Protein AF-A0A8J7KQB2-F1 (afdb_monomer_lite)

pLDDT: mean 85.2, std 13.25, range [31.05, 97.31]

Radius of gyration: 18.21 Å; chains: 1; bounding box: 37×33×52 Å

Secondary structure (DSSP, 8-state):
-----SSSHHHHHHHHHHHHHHHHHHHHHHHS-HHHHHHHHHHHHHHHHHHHHHHHHHHHHHHHHHHHHHHHHT-HHHHHHHHHHHHHHHTT--HHHHHHHHHHHHHHT-S-HHHHHHHHHHHHHT-S---HHHHHHHHHHHHHHHHHHHHH--

Structure (mmCIF, N/CA/C/O backbone):
data_AF-A0A8J7KQB2-F1
#
_entry.id   AF-A0A8J7KQB2-F1
#
loop_
_atom_sit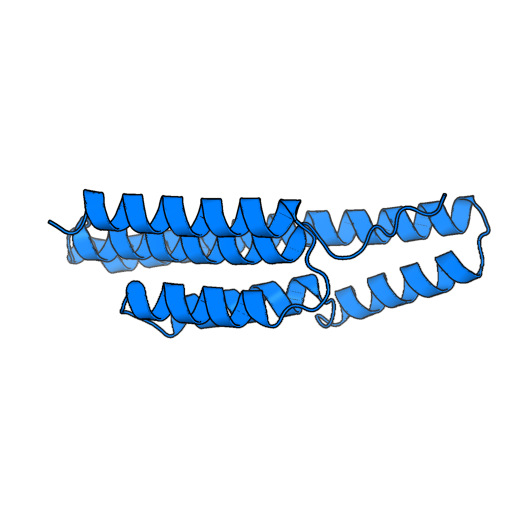e.group_PDB
_atom_site.id
_atom_site.type_symbol
_atom_site.label_atom_id
_atom_site.label_alt_id
_atom_site.label_comp_id
_atom_site.label_asym_id
_atom_site.label_entity_id
_atom_site.label_seq_id
_atom_site.pdbx_PDB_ins_code
_atom_site.Cartn_x
_atom_site.Cartn_y
_atom_site.Cartn_z
_atom_site.occupancy
_atom_site.B_iso_or_equiv
_atom_site.auth_seq_id
_atom_site.auth_comp_id
_atom_site.auth_asym_id
_atom_site.auth_atom_id
_atom_site.pdbx_PDB_model_num
ATOM 1 N N . MET A 1 1 ? 10.695 14.261 -24.646 1.00 31.06 1 MET A N 1
ATOM 2 C CA . MET A 1 1 ? 10.177 14.499 -23.286 1.00 31.06 1 MET A CA 1
ATOM 3 C C . MET A 1 1 ? 9.955 13.127 -22.673 1.00 31.06 1 MET A C 1
ATOM 5 O O . MET A 1 1 ? 8.986 12.459 -22.998 1.00 31.06 1 MET A O 1
ATOM 9 N N . THR A 1 2 ? 10.959 12.632 -21.959 1.00 31.78 2 THR A N 1
ATOM 10 C CA . THR A 1 2 ? 10.915 11.389 -21.185 1.00 31.78 2 THR A CA 1
ATOM 11 C C . THR A 1 2 ? 10.136 11.704 -19.917 1.00 31.78 2 THR A C 1
ATOM 13 O O . THR A 1 2 ? 10.606 12.486 -19.101 1.00 31.78 2 THR A O 1
ATOM 16 N N . ILE A 1 3 ? 8.916 11.183 -19.793 1.00 31.05 3 ILE A N 1
ATOM 17 C CA . ILE A 1 3 ? 8.230 11.143 -18.501 1.00 31.05 3 ILE A CA 1
ATOM 18 C C . ILE A 1 3 ? 8.980 10.069 -17.706 1.00 31.05 3 ILE A C 1
ATOM 20 O O . ILE A 1 3 ? 8.992 8.926 -18.170 1.00 31.05 3 ILE A O 1
ATOM 24 N N . PRO A 1 4 ? 9.668 10.399 -16.602 1.00 33.56 4 PRO A N 1
ATOM 25 C CA . PRO A 1 4 ? 10.133 9.379 -15.679 1.00 33.56 4 PRO A CA 1
ATOM 26 C C . PRO A 1 4 ? 8.869 8.765 -15.080 1.00 33.56 4 PRO A C 1
ATOM 28 O O . PRO A 1 4 ? 8.092 9.463 -14.434 1.00 33.56 4 PRO A O 1
ATOM 31 N N . LEU A 1 5 ? 8.611 7.495 -15.381 1.00 41.34 5 LEU A N 1
ATOM 32 C CA . LEU A 1 5 ? 7.438 6.767 -14.888 1.00 41.34 5 LEU A CA 1
ATOM 33 C C . LEU A 1 5 ? 7.658 6.195 -13.485 1.00 41.34 5 LEU A C 1
ATOM 35 O O . LEU A 1 5 ? 6.781 5.533 -12.939 1.00 41.34 5 LEU A O 1
ATOM 39 N N . GLU A 1 6 ? 8.803 6.489 -12.877 1.00 51.97 6 GLU A N 1
ATOM 40 C CA . GLU A 1 6 ? 9.141 5.984 -11.564 1.00 51.97 6 GLU A CA 1
ATOM 41 C C . GLU A 1 6 ? 8.840 7.004 -10.463 1.00 51.97 6 GLU A C 1
ATOM 43 O O . GLU A 1 6 ? 9.475 8.054 -10.340 1.00 51.97 6 GLU A O 1
ATOM 48 N N . SER A 1 7 ? 7.933 6.584 -9.579 1.00 45.84 7 SER A N 1
ATOM 49 C CA . SER A 1 7 ? 8.113 6.654 -8.122 1.00 45.84 7 SER A CA 1
ATOM 50 C C . SER A 1 7 ? 7.239 7.581 -7.288 1.00 45.84 7 SER A C 1
ATOM 52 O O . SER A 1 7 ? 7.477 7.710 -6.088 1.00 45.84 7 SER A O 1
ATOM 54 N N . SER A 1 8 ? 6.214 8.173 -7.890 1.00 46.50 8 SER A N 1
ATOM 55 C CA . SER A 1 8 ? 5.398 9.189 -7.229 1.00 46.50 8 SER A CA 1
ATOM 56 C C . SER A 1 8 ? 4.107 8.629 -6.590 1.00 46.50 8 SER A C 1
ATOM 58 O O . SER A 1 8 ? 3.825 8.857 -5.419 1.00 46.50 8 SER A O 1
ATOM 60 N N . ALA A 1 9 ? 3.362 7.764 -7.281 1.00 54.81 9 ALA A N 1
ATOM 61 C CA . ALA A 1 9 ? 2.083 7.247 -6.770 1.00 54.81 9 ALA A CA 1
ATOM 62 C C . ALA A 1 9 ? 2.201 6.094 -5.743 1.00 54.81 9 ALA A C 1
ATOM 64 O O . ALA A 1 9 ? 1.251 5.814 -5.006 1.00 54.81 9 ALA A O 1
ATOM 65 N N . ASP A 1 10 ? 3.349 5.415 -5.684 1.00 69.75 10 ASP A N 1
ATOM 66 C CA . ASP A 1 10 ? 3.482 4.139 -4.966 1.00 69.75 10 ASP A CA 1
ATOM 67 C C . ASP A 1 10 ? 3.529 4.307 -3.442 1.00 69.75 10 ASP A C 1
ATOM 69 O O . ASP A 1 10 ? 2.932 3.513 -2.707 1.00 69.75 10 ASP A O 1
ATOM 73 N N . SER A 1 11 ? 4.178 5.367 -2.955 1.00 75.38 11 SER A N 1
ATOM 74 C CA . SER A 1 11 ? 4.347 5.611 -1.520 1.00 75.38 11 SER A CA 1
ATOM 75 C C . SER A 1 11 ? 3.032 6.017 -0.849 1.00 75.38 11 SER A C 1
ATOM 77 O O . SER A 1 11 ? 2.675 5.503 0.213 1.00 75.38 11 SER A O 1
ATOM 79 N N . THR A 1 12 ? 2.258 6.884 -1.503 1.00 80.69 12 THR A N 1
ATOM 80 C CA . THR A 1 12 ? 0.913 7.275 -1.061 1.00 80.69 12 THR A CA 1
ATOM 81 C C . THR A 1 12 ? -0.045 6.085 -1.096 1.00 80.69 12 THR A C 1
ATOM 83 O O . THR A 1 12 ? -0.824 5.885 -0.161 1.00 80.69 12 THR A O 1
ATOM 86 N N . GLN A 1 13 ? 0.043 5.234 -2.126 1.00 82.94 13 GLN A N 1
ATOM 87 C CA . GLN A 1 13 ? -0.731 3.994 -2.180 1.00 82.94 13 GLN A CA 1
ATOM 88 C C . GLN A 1 13 ? -0.362 3.048 -1.028 1.00 82.94 13 GLN A C 1
ATOM 90 O O . GLN A 1 13 ? -1.257 2.466 -0.411 1.00 82.94 13 GLN A O 1
ATOM 95 N N . ALA A 1 14 ? 0.928 2.911 -0.709 1.00 84.31 14 ALA A N 1
ATOM 96 C CA . ALA A 1 14 ? 1.380 2.093 0.409 1.00 84.31 14 ALA A CA 1
ATOM 97 C C . ALA A 1 14 ? 0.823 2.598 1.746 1.00 84.31 14 ALA A C 1
ATOM 99 O O . ALA A 1 14 ? 0.212 1.819 2.482 1.00 84.31 14 ALA A O 1
ATOM 100 N N . ALA A 1 15 ? 0.937 3.903 2.012 1.00 86.19 15 ALA A N 1
ATOM 101 C CA . ALA A 1 15 ? 0.345 4.537 3.189 1.00 86.19 15 ALA A CA 1
ATOM 102 C C . ALA A 1 15 ? -1.173 4.307 3.270 1.00 86.19 15 ALA A C 1
ATOM 104 O O . ALA A 1 15 ? -1.689 3.924 4.320 1.00 86.19 15 ALA A O 1
ATOM 105 N N . GLY A 1 16 ? -1.887 4.463 2.151 1.00 88.50 16 GLY A N 1
ATOM 106 C CA . GLY A 1 16 ? -3.329 4.227 2.077 1.00 88.50 16 GLY A CA 1
ATOM 107 C C . GLY A 1 16 ? -3.733 2.789 2.424 1.00 88.50 16 GLY A C 1
ATOM 108 O O . GLY A 1 16 ? -4.735 2.587 3.109 1.00 88.50 16 GLY A O 1
ATOM 109 N N . ILE A 1 17 ? -2.951 1.788 2.005 1.00 88.06 17 ILE A N 1
ATOM 110 C CA . ILE A 1 17 ? -3.199 0.374 2.335 1.00 88.06 17 ILE A CA 1
ATOM 111 C C . ILE A 1 17 ? -3.018 0.124 3.840 1.00 88.06 17 ILE A C 1
ATOM 113 O O . ILE A 1 17 ? -3.873 -0.518 4.450 1.00 88.06 17 ILE A O 1
ATOM 117 N N . ALA A 1 18 ? -1.968 0.661 4.467 1.00 88.06 18 ALA A N 1
ATOM 118 C CA . ALA A 1 18 ? -1.775 0.489 5.909 1.00 88.06 18 ALA A CA 1
ATOM 119 C C . ALA A 1 18 ? -2.843 1.208 6.740 1.00 88.06 18 ALA A C 1
ATOM 121 O O . ALA A 1 18 ? -3.372 0.628 7.685 1.00 88.06 18 ALA A O 1
ATOM 122 N N . LEU A 1 19 ? -3.224 2.431 6.358 1.00 89.69 19 LEU A N 1
ATOM 123 C CA . LEU A 1 19 ? -4.327 3.151 7.004 1.00 89.69 19 LEU A CA 1
ATOM 124 C C . LEU A 1 19 ? -5.662 2.415 6.837 1.00 89.69 19 LEU A C 1
ATOM 126 O O . LEU A 1 19 ? -6.500 2.426 7.736 1.00 89.69 19 LEU A O 1
ATOM 130 N N . MET A 1 20 ? -5.872 1.749 5.698 1.00 90.88 20 MET A N 1
ATOM 131 C CA . MET A 1 20 ? -7.050 0.910 5.493 1.00 90.88 20 MET A CA 1
ATOM 132 C C . MET A 1 20 ? -7.062 -0.284 6.446 1.00 90.88 20 MET A C 1
ATOM 134 O O . MET A 1 20 ? -8.111 -0.566 7.024 1.00 90.88 20 MET A O 1
ATOM 138 N N . ARG A 1 21 ? -5.921 -0.956 6.638 1.00 90.56 21 ARG A N 1
ATOM 139 C CA . ARG A 1 21 ? -5.814 -2.046 7.610 1.00 90.56 21 ARG A CA 1
ATOM 140 C C . ARG A 1 21 ? -6.089 -1.559 9.029 1.00 90.56 21 ARG A C 1
ATOM 142 O O . ARG A 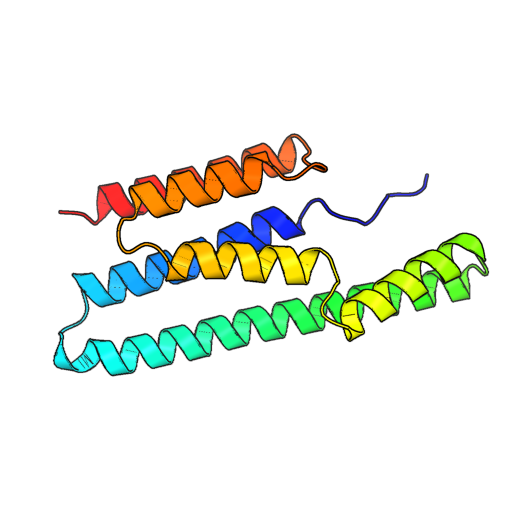1 21 ? -6.977 -2.099 9.677 1.00 90.56 21 ARG A O 1
ATOM 149 N N . GLU A 1 22 ? -5.416 -0.494 9.450 1.00 89.00 22 GLU A N 1
ATOM 150 C CA . GLU A 1 22 ? -5.593 0.109 10.775 1.00 89.00 22 GLU A CA 1
ATOM 151 C C . GLU A 1 22 ? -7.055 0.483 11.037 1.00 89.00 22 GLU A C 1
ATOM 153 O O . GLU A 1 22 ? -7.621 0.175 12.082 1.00 89.00 22 GLU A O 1
ATOM 158 N N . LYS A 1 23 ? -7.727 1.080 10.049 1.00 90.62 23 LYS A N 1
ATOM 159 C CA . LYS A 1 23 ? -9.150 1.406 10.154 1.00 90.62 23 LYS A CA 1
ATOM 160 C C . LYS A 1 23 ? -10.022 0.170 10.373 1.00 90.62 23 LYS A C 1
ATOM 162 O O . LYS A 1 23 ? -10.981 0.230 11.143 1.00 90.62 23 LYS A O 1
ATOM 167 N N . LEU A 1 24 ? -9.734 -0.929 9.681 1.00 92.38 24 LEU A N 1
ATOM 168 C CA . LEU A 1 24 ? -10.468 -2.183 9.846 1.00 92.38 24 LEU A CA 1
ATOM 169 C C . LEU A 1 24 ? -10.185 -2.820 11.211 1.00 92.38 24 LEU A C 1
ATOM 171 O O . LEU A 1 24 ? -11.123 -3.269 11.868 1.00 92.38 24 LEU A O 1
ATOM 175 N N . ASP A 1 25 ? -8.933 -2.794 11.667 1.00 90.56 25 ASP A N 1
ATOM 176 C CA . ASP A 1 25 ? -8.532 -3.301 12.981 1.00 90.56 25 ASP A CA 1
ATOM 177 C C . ASP A 1 25 ? -9.135 -2.462 14.123 1.00 90.56 25 ASP A C 1
ATOM 179 O O . ASP A 1 25 ? -9.623 -3.02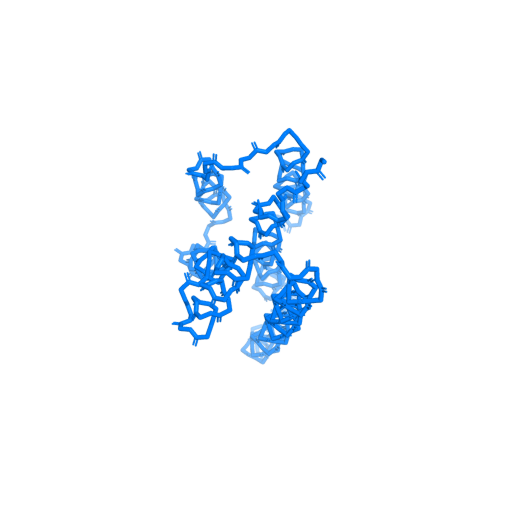1 15.111 1.00 90.56 25 ASP A O 1
ATOM 183 N N . PHE A 1 26 ? -9.234 -1.140 13.954 1.00 89.75 26 PHE A N 1
ATOM 184 C CA . PHE A 1 26 ? -9.949 -0.246 14.866 1.00 89.75 26 PHE A CA 1
ATOM 185 C C . PHE A 1 26 ? -11.436 -0.606 14.956 1.00 89.75 26 PHE A C 1
ATOM 187 O O . PHE A 1 26 ? -11.985 -0.701 16.056 1.00 89.75 26 PHE A O 1
ATOM 194 N N . ILE A 1 27 ? -12.096 -0.837 13.814 1.00 91.75 27 ILE A N 1
ATOM 195 C CA . ILE A 1 27 ? -13.505 -1.258 13.787 1.00 91.75 27 ILE A CA 1
ATOM 196 C C . ILE A 1 27 ? -13.666 -2.609 14.488 1.00 91.75 27 ILE A C 1
ATOM 198 O O . ILE A 1 27 ? -14.562 -2.759 15.318 1.00 91.75 27 ILE A O 1
ATOM 202 N N . ASN A 1 28 ? -12.788 -3.570 14.193 1.00 93.69 28 ASN A N 1
ATOM 203 C CA . ASN A 1 28 ? -12.819 -4.893 14.804 1.00 93.69 28 ASN A CA 1
ATOM 204 C C . ASN A 1 28 ? -12.694 -4.811 16.333 1.00 93.69 28 ASN A C 1
ATOM 206 O O . ASN A 1 28 ? -13.495 -5.386 17.060 1.00 93.69 28 ASN A O 1
ATOM 210 N N . SER A 1 29 ? -11.739 -4.024 16.821 1.00 91.06 29 SER A N 1
ATOM 211 C CA . SER A 1 29 ? -11.423 -3.953 18.250 1.00 91.06 29 SER A CA 1
ATOM 212 C C . SER A 1 29 ? -12.468 -3.183 19.064 1.00 91.06 29 SER A C 1
ATOM 214 O O . SER A 1 29 ? -12.701 -3.517 20.221 1.00 91.06 29 SER A O 1
ATOM 216 N N . ASN A 1 30 ? -13.112 -2.166 18.476 1.00 91.12 30 ASN A N 1
ATOM 217 C CA . ASN A 1 30 ? -14.018 -1.270 19.207 1.00 91.12 30 ASN A CA 1
ATOM 218 C C . ASN A 1 30 ? -15.512 -1.559 18.986 1.00 91.12 30 ASN A C 1
ATOM 220 O O . ASN A 1 30 ? -16.334 -1.154 19.805 1.00 91.12 30 ASN A O 1
ATOM 224 N N . TYR A 1 31 ? -15.886 -2.222 17.885 1.00 93.62 31 TYR A N 1
ATOM 225 C CA . TYR A 1 31 ? -17.293 -2.337 17.471 1.00 93.62 31 TYR A CA 1
ATOM 226 C C . TYR A 1 31 ? -17.767 -3.767 17.208 1.00 93.62 31 TYR A C 1
ATOM 228 O O . TYR A 1 31 ? -18.974 -3.984 17.082 1.00 93.62 31 TYR A O 1
ATOM 236 N N . ILE A 1 32 ? -16.859 -4.741 17.116 1.00 94.56 32 ILE A N 1
ATOM 237 C CA . ILE A 1 32 ? -17.214 -6.147 16.906 1.00 94.56 32 ILE A CA 1
ATOM 238 C C . ILE A 1 32 ? -17.195 -6.886 18.254 1.00 94.56 32 ILE A C 1
ATOM 240 O O . ILE A 1 32 ? -16.218 -6.750 18.996 1.00 94.56 32 ILE A O 1
ATOM 244 N N . PRO A 1 33 ? -18.240 -7.676 18.580 1.00 96.88 33 PRO A N 1
ATOM 245 C CA . PRO A 1 33 ? -18.251 -8.522 19.774 1.00 96.88 33 PRO A CA 1
ATOM 246 C C . PRO A 1 33 ? -17.039 -9.457 19.826 1.00 96.88 33 PRO A C 1
ATOM 248 O O . PRO A 1 33 ? -16.644 -10.009 18.796 1.00 96.88 33 PRO A O 1
ATOM 251 N N . GLU A 1 34 ? -16.462 -9.644 21.014 1.00 96.00 34 GLU A N 1
ATOM 252 C CA . GLU A 1 34 ? -15.207 -10.383 21.230 1.00 96.00 34 GLU A CA 1
ATOM 253 C C . GLU A 1 34 ? -15.243 -11.791 20.610 1.00 96.00 34 GLU A C 1
ATOM 255 O O . GLU A 1 34 ? -14.286 -12.218 19.963 1.00 96.00 34 GLU A O 1
ATOM 260 N N . GLU A 1 35 ? -16.389 -12.475 20.686 1.00 96.94 35 GLU A N 1
ATOM 261 C CA . GLU A 1 35 ? -16.610 -13.803 20.106 1.00 96.94 35 GLU A CA 1
ATOM 262 C C . GLU A 1 35 ? -16.481 -13.859 18.572 1.00 96.94 35 GLU A C 1
ATOM 264 O O . GLU A 1 35 ? -16.326 -14.938 17.996 1.00 96.94 35 GLU A O 1
ATOM 269 N N . HIS A 1 36 ? -16.539 -12.710 17.896 1.00 97.31 36 HIS A N 1
ATOM 270 C CA . HIS A 1 36 ? -16.423 -12.583 16.445 1.00 97.31 36 HIS A CA 1
ATOM 271 C C . HIS A 1 36 ? -15.102 -11.946 15.999 1.00 97.31 36 HIS A C 1
ATOM 273 O O . HIS A 1 36 ? -14.750 -12.055 14.822 1.00 97.31 36 HIS A O 1
ATOM 279 N N . GLN A 1 37 ? -14.337 -11.333 16.909 1.00 95.44 37 GLN A N 1
ATOM 280 C CA . GLN A 1 37 ? -13.148 -10.553 16.551 1.00 95.44 37 GLN A CA 1
ATOM 281 C C . GLN A 1 37 ? -12.063 -11.377 15.854 1.00 95.44 37 GLN A C 1
ATOM 283 O O . GLN A 1 37 ? -11.414 -10.886 14.928 1.00 95.44 37 GLN A O 1
ATOM 288 N N . ALA A 1 38 ? -11.877 -12.638 16.257 1.00 96.25 38 ALA A N 1
ATOM 289 C CA . ALA A 1 38 ? -10.905 -13.533 15.627 1.00 96.25 38 ALA A CA 1
ATOM 290 C C . ALA A 1 38 ? -11.281 -13.865 14.173 1.00 96.25 38 ALA A C 1
ATOM 292 O O . ALA A 1 38 ? -10.421 -13.855 13.293 1.00 96.25 38 ALA A O 1
ATOM 293 N N . GLN A 1 39 ? -12.569 -14.111 13.907 1.00 96.88 39 GLN A N 1
ATOM 294 C CA . GLN A 1 39 ? -13.060 -14.372 12.553 1.00 96.88 39 GLN A CA 1
ATOM 295 C C . GLN A 1 39 ? -12.939 -13.121 11.680 1.00 96.88 39 GLN A C 1
ATOM 297 O O . GLN A 1 39 ? -12.428 -13.196 10.566 1.00 96.88 39 GLN A O 1
ATOM 302 N N . VAL A 1 40 ? -13.346 -11.962 12.202 1.00 96.38 40 VAL A N 1
ATOM 303 C CA . VAL A 1 40 ? -13.233 -10.695 11.471 1.00 96.38 40 VAL A CA 1
ATOM 304 C C . VAL A 1 40 ? -11.770 -10.343 11.201 1.00 96.38 40 VAL A C 1
ATOM 306 O O . VAL A 1 40 ? -11.460 -9.890 10.105 1.00 96.38 40 VAL A O 1
ATOM 309 N N . ARG A 1 41 ? -10.846 -10.619 12.130 1.00 94.81 41 ARG A N 1
ATOM 310 C CA . ARG A 1 41 ? -9.405 -10.436 11.891 1.00 94.81 41 ARG A CA 1
ATOM 311 C C . ARG A 1 41 ? -8.909 -11.290 10.721 1.00 94.81 41 ARG A C 1
ATOM 313 O O . ARG A 1 41 ? -8.219 -10.768 9.853 1.00 94.81 41 ARG A O 1
ATOM 320 N N . ALA A 1 42 ? -9.329 -12.553 10.638 1.00 95.44 42 ALA A N 1
ATOM 321 C CA . ALA A 1 42 ? -9.002 -13.404 9.494 1.00 95.44 42 ALA A CA 1
ATOM 322 C C . ALA A 1 42 ? -9.600 -12.870 8.175 1.00 95.44 42 ALA A C 1
ATOM 324 O O . ALA A 1 42 ? -8.971 -12.956 7.120 1.00 95.44 42 ALA A O 1
ATOM 325 N N . ASP A 1 43 ? -10.800 -12.285 8.213 1.00 96.31 43 ASP A N 1
ATOM 326 C CA . ASP A 1 43 ? -11.414 -11.661 7.036 1.00 96.31 43 ASP A CA 1
ATOM 327 C C . ASP A 1 43 ? -10.673 -10.385 6.603 1.00 96.31 43 ASP A C 1
ATOM 329 O O . ASP A 1 43 ? -10.504 -10.155 5.402 1.00 96.31 43 ASP A O 1
ATOM 333 N N . ILE A 1 44 ? -10.175 -9.594 7.560 1.00 94.25 44 ILE A N 1
ATOM 334 C CA . ILE A 1 44 ? -9.296 -8.445 7.309 1.00 94.25 44 ILE A CA 1
ATOM 335 C C . ILE A 1 44 ? -8.001 -8.922 6.648 1.00 94.25 44 ILE A C 1
ATOM 337 O O . ILE A 1 44 ? -7.651 -8.406 5.590 1.00 94.25 44 ILE A O 1
ATOM 341 N N . ASP A 1 45 ? -7.337 -9.944 7.196 1.00 93.25 45 ASP A N 1
ATOM 342 C CA . ASP A 1 45 ? -6.114 -10.521 6.620 1.00 93.25 45 ASP A CA 1
ATOM 343 C C . ASP A 1 45 ? -6.319 -10.947 5.161 1.00 93.25 45 ASP A C 1
ATOM 345 O O . ASP A 1 45 ? -5.585 -10.515 4.268 1.00 93.25 45 ASP A O 1
ATOM 349 N N . ASN A 1 46 ? -7.384 -11.708 4.898 1.00 95.06 46 ASN A N 1
ATOM 350 C CA . ASN A 1 46 ? -7.746 -12.156 3.553 1.00 95.06 46 ASN A CA 1
ATOM 351 C C . ASN A 1 46 ? -8.044 -10.985 2.605 1.00 95.06 46 ASN A C 1
ATOM 353 O O . ASN A 1 46 ? -7.712 -11.028 1.416 1.00 95.06 46 ASN A O 1
ATOM 357 N N . TYR A 1 47 ? -8.719 -9.944 3.094 1.00 93.81 47 TYR A N 1
ATOM 358 C CA . TYR A 1 47 ? -9.001 -8.752 2.304 1.00 93.81 47 TYR A CA 1
ATOM 359 C C . TYR A 1 47 ? -7.709 -8.006 1.948 1.00 93.81 47 TYR A C 1
ATOM 361 O O . TYR A 1 47 ? -7.507 -7.670 0.778 1.00 93.81 47 TYR A O 1
ATOM 369 N N . MET A 1 48 ? -6.812 -7.810 2.917 1.00 91.31 48 MET A N 1
ATOM 370 C CA . MET A 1 48 ? -5.530 -7.139 2.703 1.00 91.31 48 MET A CA 1
ATOM 371 C C . MET A 1 48 ? -4.637 -7.920 1.734 1.00 91.31 48 MET A C 1
ATOM 373 O O . MET A 1 48 ? -4.089 -7.329 0.804 1.00 91.31 48 MET A O 1
ATOM 377 N N . GLU A 1 49 ? -4.565 -9.248 1.857 1.00 91.06 49 GLU A N 1
ATOM 378 C CA . GLU A 1 49 ? -3.822 -10.105 0.923 1.00 91.06 49 GLU A CA 1
ATOM 379 C C . GLU A 1 49 ? -4.335 -9.960 -0.521 1.00 91.06 49 GLU A C 1
ATOM 381 O O . GLU A 1 49 ? -3.551 -9.857 -1.472 1.00 91.06 49 GLU A O 1
ATOM 386 N N . ARG A 1 50 ? -5.660 -9.879 -0.710 1.00 91.44 50 ARG A N 1
ATOM 387 C CA . ARG A 1 50 ? -6.255 -9.644 -2.036 1.00 91.44 50 ARG A CA 1
ATOM 388 C C . ARG A 1 50 ? -5.884 -8.275 -2.596 1.00 91.44 50 ARG A C 1
ATOM 390 O O . ARG A 1 50 ? -5.563 -8.197 -3.782 1.00 91.44 50 ARG A O 1
ATOM 397 N N . GLN A 1 51 ? -5.914 -7.221 -1.778 1.00 87.81 51 GLN A N 1
ATOM 398 C CA . GLN A 1 51 ? -5.513 -5.875 -2.210 1.00 87.81 51 GLN A CA 1
ATOM 399 C C . GLN A 1 51 ? -4.050 -5.853 -2.664 1.00 87.81 51 GLN A C 1
ATOM 401 O O . GLN A 1 51 ? -3.747 -5.376 -3.760 1.00 87.81 51 GLN A O 1
ATOM 406 N N . LEU A 1 52 ? -3.159 -6.453 -1.871 1.00 87.19 52 LEU A N 1
ATOM 407 C CA . LEU A 1 52 ? -1.740 -6.575 -2.202 1.00 87.19 52 LEU A CA 1
ATOM 408 C C . LEU A 1 52 ? -1.530 -7.371 -3.495 1.00 87.19 52 LEU A C 1
ATOM 410 O O . LEU A 1 52 ? -0.826 -6.912 -4.391 1.00 87.19 52 LEU A O 1
ATOM 414 N N . THR A 1 53 ? -2.232 -8.495 -3.653 1.00 88.12 53 THR A N 1
ATOM 415 C CA . THR A 1 53 ? -2.164 -9.328 -4.863 1.00 88.12 53 THR A CA 1
ATOM 416 C C . THR A 1 53 ? -2.612 -8.576 -6.120 1.00 88.12 53 THR A C 1
ATOM 418 O O . THR A 1 53 ? -2.016 -8.734 -7.188 1.00 88.12 53 THR A O 1
ATOM 421 N N . VAL A 1 54 ? -3.686 -7.784 -6.039 1.00 87.25 54 VAL A N 1
ATOM 422 C CA . VAL A 1 54 ? -4.175 -6.988 -7.178 1.00 87.25 54 VAL A CA 1
ATOM 423 C C . VAL A 1 54 ? -3.165 -5.906 -7.548 1.00 87.25 54 VAL A C 1
ATOM 425 O O . VAL A 1 54 ? -2.847 -5.765 -8.732 1.00 87.25 54 VAL A O 1
ATOM 428 N N . ARG A 1 55 ? -2.619 -5.196 -6.552 1.00 86.12 55 ARG A N 1
ATOM 429 C CA . ARG A 1 55 ? -1.551 -4.206 -6.750 1.00 86.12 55 ARG A CA 1
ATOM 430 C C . ARG A 1 55 ? -0.343 -4.840 -7.438 1.00 86.12 55 ARG A C 1
ATOM 432 O O . ARG A 1 55 ? 0.076 -4.352 -8.482 1.00 86.12 55 ARG A O 1
ATOM 439 N N . ASP A 1 56 ? 0.159 -5.951 -6.908 1.00 86.06 56 ASP A N 1
ATOM 440 C CA . ASP A 1 56 ? 1.326 -6.660 -7.441 1.00 86.06 56 ASP A CA 1
ATOM 441 C C . ASP A 1 56 ? 1.102 -7.116 -8.891 1.00 86.06 56 ASP A C 1
ATOM 443 O O . ASP A 1 56 ? 1.942 -6.914 -9.767 1.00 86.06 56 ASP A O 1
ATOM 447 N N . LYS A 1 57 ? -0.079 -7.659 -9.210 1.00 87.25 57 LYS A N 1
ATOM 448 C CA . LYS A 1 57 ? -0.420 -8.017 -10.599 1.00 87.25 57 LYS A CA 1
ATOM 449 C C . LYS A 1 57 ? -0.427 -6.806 -11.532 1.00 87.25 57 LYS A C 1
ATOM 451 O O . LYS A 1 57 ? 0.012 -6.927 -12.676 1.00 87.25 57 LYS A O 1
ATOM 456 N N . SER A 1 58 ? -0.941 -5.669 -11.066 1.00 87.44 58 SER A N 1
ATOM 457 C CA . SER A 1 58 ? -0.954 -4.426 -11.840 1.00 87.44 58 SER A CA 1
ATOM 458 C C . SER A 1 58 ? 0.463 -3.903 -12.072 1.00 87.44 58 SER A C 1
ATOM 460 O O . SER A 1 58 ? 0.818 -3.606 -13.210 1.00 87.44 58 SER A O 1
ATOM 462 N N . MET A 1 59 ? 1.284 -3.872 -11.020 1.00 87.62 59 MET A N 1
ATOM 463 C CA . MET A 1 59 ? 2.679 -3.436 -11.075 1.00 87.62 59 MET A CA 1
ATOM 464 C C . MET A 1 59 ? 3.488 -4.308 -12.033 1.00 87.62 59 MET A C 1
ATOM 466 O O . MET A 1 59 ? 4.121 -3.802 -12.955 1.00 87.62 59 MET A O 1
ATOM 470 N N . LYS A 1 60 ? 3.370 -5.635 -11.907 1.00 89.31 60 LYS A N 1
ATOM 471 C CA . LYS A 1 60 ? 4.022 -6.566 -12.830 1.00 89.31 60 LYS A CA 1
ATOM 472 C C . LYS A 1 60 ? 3.648 -6.288 -14.287 1.00 89.31 60 LYS A C 1
ATOM 474 O O . LYS A 1 60 ? 4.522 -6.244 -15.145 1.00 89.31 60 LYS A O 1
ATOM 479 N N . ARG A 1 61 ? 2.355 -6.096 -14.571 1.00 90.44 61 ARG A N 1
ATOM 480 C CA . ARG A 1 61 ? 1.886 -5.797 -15.930 1.00 90.44 61 ARG A CA 1
ATOM 481 C C . ARG A 1 61 ? 2.435 -4.465 -16.441 1.00 90.44 61 ARG A C 1
ATOM 483 O O . ARG A 1 61 ? 2.740 -4.367 -17.622 1.00 90.44 61 ARG A O 1
ATOM 490 N N . MET A 1 62 ? 2.539 -3.454 -15.581 1.00 90.12 62 MET A N 1
ATOM 491 C CA . MET A 1 62 ? 3.106 -2.157 -15.943 1.0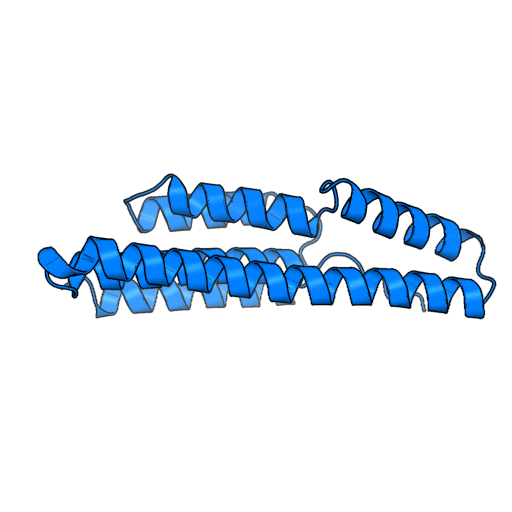0 90.12 62 MET A CA 1
ATOM 492 C C . MET A 1 62 ? 4.578 -2.290 -16.348 1.00 90.12 62 MET A C 1
ATOM 494 O O . MET A 1 62 ? 4.937 -1.841 -17.433 1.00 90.12 62 MET A O 1
ATOM 498 N N . LEU A 1 63 ? 5.381 -2.985 -15.539 1.00 91.38 63 LEU A N 1
ATOM 499 C CA . LEU A 1 63 ? 6.798 -3.237 -15.817 1.00 91.38 63 LEU A CA 1
ATOM 500 C C . LEU A 1 63 ? 7.006 -4.058 -17.098 1.00 91.38 63 LEU A C 1
ATOM 502 O O . LEU A 1 63 ? 7.844 -3.721 -17.932 1.00 91.38 63 LEU A O 1
ATOM 506 N N . ASP A 1 64 ? 6.206 -5.113 -17.291 1.00 92.50 64 ASP A N 1
ATOM 507 C CA . ASP A 1 64 ? 6.264 -5.933 -18.506 1.00 92.50 64 ASP A CA 1
ATOM 508 C C . ASP A 1 64 ? 5.905 -5.088 -19.755 1.00 92.50 64 ASP A C 1
ATOM 510 O O . ASP A 1 64 ? 6.593 -5.159 -20.775 1.00 92.50 64 ASP A O 1
ATOM 514 N N . ASN A 1 65 ? 4.881 -4.227 -19.663 1.00 92.44 65 ASN A N 1
ATOM 515 C CA . ASN A 1 65 ? 4.486 -3.325 -20.751 1.00 92.44 65 ASN A CA 1
ATOM 516 C C . ASN A 1 65 ? 5.559 -2.273 -21.069 1.00 92.44 65 ASN A C 1
ATOM 518 O O . ASN A 1 65 ? 5.748 -1.928 -22.236 1.00 92.44 65 ASN A O 1
ATOM 522 N N . GLU A 1 66 ? 6.239 -1.737 -20.055 1.00 90.81 66 GLU A N 1
ATOM 523 C CA . GLU A 1 66 ? 7.325 -0.773 -20.239 1.00 90.81 66 GLU A CA 1
ATOM 524 C C . GLU A 1 66 ? 8.494 -1.401 -21.001 1.00 90.81 66 GLU A C 1
ATOM 526 O O . GLU A 1 66 ? 8.979 -0.828 -21.980 1.00 90.81 66 GLU A O 1
ATOM 531 N N . LEU A 1 67 ? 8.879 -2.621 -20.624 1.00 93.50 67 LEU A N 1
ATOM 532 C CA . LEU A 1 67 ? 9.905 -3.382 -21.326 1.00 93.50 67 LEU A CA 1
ATOM 533 C C . LEU A 1 67 ? 9.510 -3.663 -22.782 1.00 93.50 67 LEU A C 1
ATOM 535 O O . LEU A 1 67 ? 10.327 -3.492 -23.691 1.00 93.50 67 LEU A O 1
ATOM 539 N N . ASP A 1 68 ? 8.266 -4.075 -23.026 1.00 95.00 68 ASP A N 1
ATOM 540 C CA . ASP A 1 68 ? 7.761 -4.321 -24.380 1.00 95.00 68 ASP A CA 1
ATOM 541 C C . ASP A 1 68 ? 7.740 -3.040 -25.223 1.00 95.00 68 ASP A C 1
ATOM 543 O O . ASP A 1 68 ? 8.118 -3.056 -26.399 1.00 95.00 68 ASP A O 1
ATOM 547 N N . TYR A 1 69 ? 7.374 -1.909 -24.619 1.00 93.69 69 TYR A N 1
ATOM 548 C CA . TYR A 1 69 ? 7.393 -0.609 -25.278 1.00 93.69 69 TYR A CA 1
ATOM 549 C C . TYR A 1 69 ? 8.821 -0.143 -25.601 1.00 93.69 69 TYR A C 1
ATOM 551 O O . TYR A 1 69 ? 9.089 0.289 -26.726 1.00 93.69 69 TYR A O 1
ATOM 559 N N . ALA A 1 70 ? 9.766 -0.290 -24.669 1.00 93.56 70 ALA A N 1
ATOM 560 C CA . ALA A 1 70 ? 11.176 0.026 -24.894 1.00 93.56 70 ALA A CA 1
ATOM 561 C C . ALA A 1 70 ? 11.773 -0.830 -26.028 1.00 93.56 70 ALA A C 1
ATOM 563 O O . ALA A 1 70 ? 12.442 -0.307 -26.927 1.00 93.56 70 ALA A O 1
ATOM 564 N N . LYS A 1 71 ? 11.451 -2.133 -26.051 1.00 94.69 71 LYS A N 1
ATOM 565 C CA . LYS A 1 71 ? 11.823 -3.057 -27.137 1.00 94.69 71 LYS A CA 1
ATOM 566 C C . LYS A 1 71 ? 11.223 -2.643 -28.475 1.00 94.69 71 LYS A C 1
ATOM 568 O O . LYS A 1 71 ? 11.932 -2.646 -29.482 1.00 94.69 71 LYS A O 1
ATOM 573 N N . PHE A 1 72 ? 9.945 -2.266 -28.495 1.00 96.19 72 PHE A N 1
ATOM 574 C CA . PHE A 1 72 ? 9.265 -1.791 -29.700 1.00 96.19 72 PHE A CA 1
ATOM 575 C C . PHE A 1 72 ? 9.946 -0.548 -30.289 1.00 96.19 72 PHE A C 1
ATOM 577 O O . PHE A 1 72 ? 10.157 -0.475 -31.501 1.00 96.19 72 PHE A O 1
ATOM 584 N N . LEU A 1 73 ? 10.356 0.393 -29.434 1.00 95.56 73 LEU A N 1
ATOM 585 C CA . LEU A 1 73 ? 11.086 1.598 -29.834 1.00 95.56 73 LEU A CA 1
ATOM 586 C C . LEU A 1 73 ? 12.559 1.349 -30.191 1.00 95.56 73 LEU A C 1
ATOM 588 O O . LEU A 1 73 ? 13.193 2.235 -30.763 1.00 95.56 73 LEU A O 1
ATOM 592 N N . LYS A 1 74 ? 13.100 0.160 -29.888 1.00 95.12 74 LYS A N 1
ATOM 593 C CA . LYS A 1 74 ? 14.528 -0.184 -30.022 1.00 95.12 74 LYS A CA 1
ATOM 594 C C . LYS A 1 74 ? 15.442 0.781 -29.256 1.00 95.12 74 LYS A C 1
ATOM 596 O O . LYS A 1 74 ? 16.557 1.069 -29.691 1.00 95.12 74 LYS A O 1
ATOM 601 N N . ASP A 1 75 ? 14.959 1.280 -28.124 1.00 95.06 75 ASP A N 1
ATOM 602 C CA . ASP A 1 75 ? 15.680 2.212 -27.263 1.00 95.06 75 ASP A CA 1
ATOM 603 C C . ASP A 1 75 ? 16.549 1.416 -26.278 1.00 95.06 75 ASP A C 1
ATOM 605 O O . ASP A 1 75 ? 16.077 0.987 -25.230 1.00 95.06 75 ASP A O 1
ATOM 609 N N . GLY A 1 76 ? 17.802 1.147 -26.666 1.00 93.50 76 GLY A N 1
ATOM 610 C CA . GLY A 1 76 ? 18.743 0.304 -25.913 1.00 93.50 76 GLY A CA 1
ATOM 611 C C . GLY A 1 76 ? 18.850 0.659 -24.422 1.00 93.50 76 GLY A C 1
ATOM 612 O O . GLY A 1 76 ? 18.592 -0.218 -23.601 1.00 93.50 76 GLY A O 1
ATOM 613 N N . PRO A 1 77 ? 19.138 1.924 -24.063 1.00 93.50 77 PRO A N 1
ATOM 614 C CA . PRO A 1 77 ? 19.179 2.357 -22.666 1.00 93.50 77 PRO A CA 1
ATOM 615 C C . PRO A 1 77 ? 17.883 2.080 -21.893 1.00 93.50 77 PRO A C 1
ATOM 617 O O . PRO A 1 77 ? 17.930 1.571 -20.778 1.00 93.50 77 PRO A O 1
ATOM 620 N N . ARG A 1 78 ? 16.715 2.344 -22.493 1.00 91.31 78 ARG A N 1
ATOM 621 C CA . ARG A 1 78 ? 15.426 2.058 -21.838 1.00 91.31 78 ARG A CA 1
ATOM 622 C C . ARG A 1 78 ? 15.131 0.570 -21.704 1.00 91.31 78 ARG A C 1
ATOM 624 O O . ARG A 1 78 ? 14.443 0.167 -20.775 1.00 91.31 78 ARG A O 1
ATOM 631 N N . ILE A 1 79 ? 15.602 -0.248 -22.643 1.00 94.62 79 ILE A N 1
ATOM 632 C CA . ILE A 1 79 ? 15.470 -1.705 -22.547 1.00 94.62 79 ILE A CA 1
ATOM 633 C C . ILE A 1 79 ? 16.270 -2.214 -21.348 1.00 94.62 79 ILE A C 1
ATOM 635 O O . ILE A 1 79 ? 15.765 -3.064 -20.621 1.00 94.62 79 ILE A O 1
ATOM 639 N N . GLU A 1 80 ? 17.489 -1.707 -21.143 1.00 93.94 80 GLU A N 1
ATOM 640 C CA . GLU A 1 80 ? 18.330 -2.068 -19.996 1.00 93.94 80 GLU A CA 1
ATOM 641 C C . GLU A 1 80 ? 17.648 -1.683 -18.675 1.00 93.94 80 GLU A C 1
ATOM 643 O O . GLU A 1 80 ? 17.420 -2.560 -17.842 1.00 93.94 80 GLU A O 1
ATOM 648 N N . GLU A 1 81 ? 17.205 -0.430 -18.540 1.00 92.06 81 GLU A N 1
ATOM 649 C CA . GLU A 1 81 ? 16.484 0.074 -17.358 1.00 92.06 81 GLU A CA 1
ATOM 650 C C . GLU A 1 81 ? 15.210 -0.739 -17.056 1.00 92.06 81 GLU A C 1
ATOM 652 O O . GLU A 1 81 ? 15.039 -1.278 -15.961 1.00 92.06 81 GLU A O 1
ATOM 657 N N . ALA A 1 82 ? 14.335 -0.930 -18.048 1.00 91.00 82 ALA A N 1
ATOM 658 C CA . ALA A 1 82 ? 13.100 -1.690 -17.859 1.00 91.00 82 ALA A CA 1
ATOM 659 C C . ALA A 1 82 ? 13.370 -3.167 -17.508 1.00 91.00 82 ALA A C 1
ATOM 661 O O . ALA A 1 82 ? 12.625 -3.787 -16.744 1.00 91.00 82 ALA A O 1
ATOM 662 N N . GLN A 1 83 ? 14.444 -3.754 -18.044 1.00 94.25 83 GLN A N 1
ATOM 663 C CA . GLN A 1 83 ? 14.831 -5.129 -17.740 1.00 94.25 83 GLN A CA 1
ATOM 664 C C . GLN A 1 83 ? 15.362 -5.270 -16.307 1.00 94.25 83 GLN A C 1
ATOM 666 O O . GLN A 1 83 ? 15.066 -6.281 -15.655 1.00 94.25 83 GLN A O 1
ATOM 671 N N . GLU A 1 84 ? 16.108 -4.279 -15.815 1.00 93.38 84 GLU A N 1
ATOM 672 C CA . GLU A 1 84 ? 16.537 -4.187 -14.417 1.00 93.38 84 GLU A CA 1
ATOM 673 C C . GLU A 1 84 ? 15.331 -4.084 -13.482 1.00 93.38 84 GLU A C 1
ATOM 675 O O . GLU A 1 84 ? 15.244 -4.858 -12.528 1.00 93.38 84 GLU A O 1
ATOM 680 N N . ASN A 1 85 ? 14.348 -3.243 -13.808 1.00 90.44 85 ASN A N 1
ATOM 681 C CA . ASN A 1 85 ? 13.124 -3.091 -13.020 1.00 90.44 85 ASN A CA 1
ATOM 682 C C . ASN A 1 85 ? 12.299 -4.383 -12.941 1.00 90.44 85 ASN A C 1
ATOM 684 O O . ASN A 1 85 ? 11.897 -4.805 -11.852 1.00 90.44 85 ASN A O 1
ATOM 688 N N . VAL A 1 86 ? 12.102 -5.073 -14.071 1.00 92.62 86 VAL A N 1
ATOM 689 C CA . VAL A 1 86 ? 11.437 -6.390 -14.101 1.00 92.62 86 VAL A CA 1
ATOM 690 C C . VAL A 1 86 ? 12.201 -7.415 -13.253 1.00 92.62 86 VAL A C 1
ATOM 692 O O . VAL A 1 86 ? 11.586 -8.213 -12.541 1.00 92.62 86 VAL A O 1
ATOM 695 N N . SER A 1 87 ? 13.537 -7.397 -13.300 1.00 93.12 87 SER A N 1
ATOM 696 C CA . SER A 1 87 ? 14.386 -8.290 -12.503 1.00 93.12 87 SER A CA 1
ATOM 697 C C . SER A 1 87 ? 14.295 -7.982 -11.005 1.00 93.12 87 SER A C 1
ATOM 699 O O . SER A 1 87 ? 14.089 -8.895 -10.203 1.00 93.12 87 SER A O 1
ATOM 701 N N . ALA A 1 88 ? 14.371 -6.706 -10.620 1.00 88.81 88 ALA A N 1
ATOM 702 C CA . ALA A 1 88 ? 14.218 -6.257 -9.239 1.00 88.81 88 ALA A CA 1
ATOM 703 C C . ALA A 1 88 ? 12.852 -6.665 -8.671 1.00 88.81 88 ALA A C 1
ATOM 705 O O . ALA A 1 88 ? 12.778 -7.186 -7.558 1.00 88.81 88 ALA A O 1
ATOM 706 N N . TYR A 1 89 ? 11.786 -6.521 -9.465 1.00 89.81 89 TYR A N 1
ATOM 707 C CA . TYR A 1 89 ? 10.438 -6.952 -9.093 1.00 89.81 89 TYR A CA 1
ATOM 708 C C . TYR A 1 89 ? 10.338 -8.467 -8.900 1.00 89.81 89 TYR A C 1
ATOM 710 O O . TYR A 1 89 ? 9.780 -8.941 -7.909 1.00 89.81 89 TYR A O 1
ATOM 718 N N . ALA A 1 90 ? 10.923 -9.255 -9.807 1.00 90.31 90 ALA A N 1
ATOM 719 C CA . ALA A 1 90 ? 10.947 -10.713 -9.683 1.00 90.31 90 ALA A CA 1
ATOM 720 C C . ALA A 1 90 ? 11.707 -11.197 -8.433 1.00 90.31 90 ALA A C 1
ATOM 722 O O . ALA A 1 90 ? 11.401 -12.265 -7.905 1.00 90.31 90 ALA A O 1
ATOM 723 N N . GLN A 1 91 ? 12.675 -10.414 -7.952 1.00 90.62 91 GLN A N 1
ATOM 724 C CA . GLN A 1 91 ? 13.448 -10.698 -6.742 1.00 90.62 91 GLN A CA 1
ATOM 725 C C . GLN A 1 91 ? 12.796 -10.167 -5.454 1.00 90.62 91 GLN A C 1
ATOM 727 O O . GLN A 1 91 ? 13.333 -10.402 -4.375 1.00 90.62 91 GLN A O 1
ATOM 732 N N . GLY A 1 92 ? 11.668 -9.452 -5.543 1.00 85.44 92 GLY A N 1
ATOM 733 C CA . GLY A 1 92 ? 11.038 -8.806 -4.386 1.00 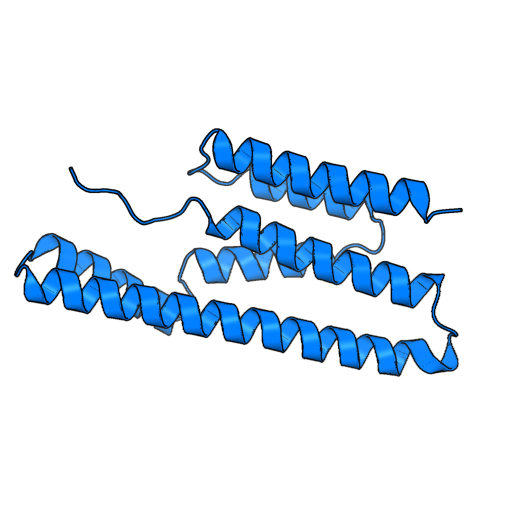85.44 92 GLY A CA 1
ATOM 734 C C . GLY A 1 92 ? 11.779 -7.561 -3.886 1.00 85.44 92 GLY A C 1
ATOM 735 O O . GLY A 1 92 ? 11.509 -7.090 -2.787 1.00 85.44 92 GLY A O 1
ATOM 736 N N . ASN A 1 93 ? 12.713 -7.031 -4.678 1.00 87.06 93 ASN A N 1
ATOM 737 C CA . ASN A 1 93 ? 13.552 -5.883 -4.331 1.00 87.06 93 ASN A CA 1
ATOM 738 C C . ASN A 1 93 ? 13.121 -4.604 -5.060 1.00 87.06 93 ASN A C 1
ATOM 740 O O . ASN A 1 93 ? 13.826 -3.596 -5.008 1.00 87.06 93 ASN A O 1
ATOM 744 N N . TYR A 1 94 ? 11.986 -4.626 -5.765 1.00 85.94 94 TYR A N 1
ATOM 745 C CA . TYR A 1 94 ? 11.465 -3.420 -6.394 1.00 85.94 94 TYR A CA 1
ATOM 746 C C . TYR A 1 94 ? 10.978 -2.440 -5.329 1.00 85.94 94 TYR A C 1
ATOM 748 O O . TYR A 1 94 ? 10.327 -2.832 -4.358 1.00 85.94 94 TYR A O 1
ATOM 756 N N . ARG A 1 95 ? 11.274 -1.151 -5.516 1.00 83.00 95 ARG A N 1
ATOM 757 C CA . ARG A 1 95 ? 11.024 -0.101 -4.519 1.00 83.00 95 ARG A CA 1
ATOM 758 C C . ARG A 1 95 ? 9.593 -0.126 -3.979 1.00 83.00 95 ARG A C 1
ATOM 760 O O . ARG A 1 95 ? 9.409 -0.135 -2.766 1.00 83.00 95 ARG A O 1
ATOM 767 N N . ALA A 1 96 ? 8.595 -0.238 -4.854 1.00 82.31 96 ALA A N 1
ATOM 768 C CA . ALA A 1 96 ? 7.192 -0.281 -4.447 1.00 82.31 96 ALA A CA 1
ATOM 769 C C . ALA A 1 96 ? 6.842 -1.497 -3.562 1.00 82.31 96 ALA A C 1
ATOM 771 O O . ALA A 1 96 ? 5.898 -1.429 -2.776 1.00 82.31 96 ALA A O 1
ATOM 772 N N . GLN A 1 97 ? 7.555 -2.627 -3.687 1.00 83.94 97 GLN A N 1
ATOM 773 C CA . GLN A 1 97 ? 7.390 -3.805 -2.818 1.00 83.94 97 GLN A CA 1
ATOM 774 C C . GLN A 1 97 ? 8.051 -3.592 -1.450 1.00 83.94 97 GLN A C 1
ATOM 776 O O . GLN A 1 97 ? 7.503 -3.977 -0.421 1.00 83.94 97 GLN A O 1
ATOM 781 N N . ILE A 1 98 ? 9.199 -2.919 -1.424 1.00 85.81 98 ILE A N 1
ATOM 782 C CA . ILE A 1 98 ? 9.884 -2.574 -0.176 1.00 85.81 98 ILE A CA 1
ATOM 783 C C . ILE A 1 98 ? 9.050 -1.569 0.628 1.00 85.81 98 ILE A C 1
ATOM 785 O O . ILE A 1 98 ? 8.852 -1.749 1.828 1.00 85.81 98 ILE A O 1
ATOM 789 N N . GLU A 1 99 ? 8.533 -0.532 -0.033 1.00 86.50 99 GLU A N 1
ATOM 790 C CA . GLU A 1 99 ? 7.709 0.502 0.594 1.00 86.50 99 GLU A CA 1
ATOM 791 C C . GLU A 1 99 ? 6.450 -0.089 1.233 1.00 86.50 99 GLU A C 1
ATOM 793 O O . GLU A 1 99 ? 6.171 0.186 2.398 1.00 86.50 99 GLU A O 1
ATOM 798 N N . ILE A 1 100 ? 5.732 -0.975 0.532 1.00 87.06 100 ILE A N 1
ATOM 799 C CA . ILE A 1 100 ? 4.533 -1.594 1.106 1.00 87.06 100 ILE A CA 1
ATOM 800 C C . ILE A 1 100 ? 4.857 -2.454 2.332 1.00 87.06 100 ILE A C 1
ATOM 802 O O . ILE A 1 100 ? 4.140 -2.381 3.326 1.00 87.06 100 ILE A O 1
ATOM 806 N N . TRP A 1 101 ? 5.955 -3.217 2.315 1.00 87.06 101 TRP A N 1
ATOM 807 C CA . TRP A 1 101 ? 6.361 -4.020 3.471 1.00 87.06 101 TRP A CA 1
ATOM 808 C C . TRP A 1 101 ? 6.720 -3.155 4.677 1.00 87.06 101 TRP A C 1
ATOM 810 O O . TRP A 1 101 ? 6.337 -3.478 5.799 1.00 87.06 101 TRP A O 1
ATOM 820 N N . GLN A 1 102 ? 7.413 -2.037 4.457 1.00 88.25 102 GLN A N 1
ATOM 821 C CA . GLN A 1 102 ? 7.761 -1.103 5.528 1.00 88.25 102 GLN A CA 1
ATOM 822 C C . GLN A 1 102 ? 6.518 -0.492 6.179 1.00 88.25 102 GLN A C 1
ATOM 824 O O . GLN A 1 102 ? 6.440 -0.420 7.404 1.00 88.25 102 GLN A O 1
ATOM 829 N N . VAL A 1 103 ? 5.542 -0.071 5.375 1.00 87.75 103 VAL A N 1
ATOM 830 C CA . VAL A 1 103 ? 4.324 0.573 5.881 1.00 87.75 103 VAL A CA 1
ATOM 831 C C . VAL A 1 103 ? 3.398 -0.440 6.563 1.00 87.75 103 VAL A C 1
ATOM 833 O O . VAL A 1 103 ? 2.863 -0.150 7.633 1.00 87.75 103 VAL A O 1
ATOM 836 N N . MET A 1 104 ? 3.271 -1.655 6.025 1.00 85.88 104 MET A N 1
ATOM 837 C CA . MET A 1 104 ? 2.533 -2.735 6.693 1.00 85.88 104 MET A CA 1
ATOM 838 C C . MET A 1 104 ? 3.153 -3.080 8.054 1.00 85.88 104 MET A C 1
ATOM 840 O O . MET A 1 104 ? 2.437 -3.166 9.052 1.00 85.88 104 MET A O 1
ATOM 844 N N . ALA A 1 105 ? 4.485 -3.153 8.138 1.00 87.56 105 ALA A N 1
ATOM 845 C CA . ALA A 1 105 ? 5.177 -3.362 9.408 1.00 87.56 105 ALA A CA 1
ATOM 846 C C . ALA A 1 105 ? 4.925 -2.225 10.417 1.00 87.56 105 ALA A C 1
ATOM 848 O O . ALA A 1 105 ? 4.878 -2.475 11.621 1.00 87.56 105 ALA A O 1
ATOM 849 N N . ILE A 1 106 ? 4.735 -0.980 9.957 1.00 87.00 106 ILE A N 1
ATOM 850 C CA . ILE A 1 106 ? 4.324 0.123 10.838 1.00 87.00 106 ILE A CA 1
ATOM 851 C C . ILE A 1 106 ? 2.955 -0.183 11.444 1.00 87.00 106 ILE A C 1
ATOM 853 O O . ILE A 1 106 ? 2.873 -0.181 12.671 1.00 87.00 106 ILE A O 1
ATOM 857 N N . SER A 1 107 ? 1.947 -0.516 10.623 1.00 80.62 107 SER A N 1
ATOM 858 C CA . SER A 1 107 ? 0.592 -0.836 11.109 1.00 80.62 107 SER A CA 1
ATOM 859 C C . SER A 1 107 ? 0.557 -2.031 12.062 1.00 80.62 107 SER A C 1
ATOM 861 O O . SER A 1 107 ? -0.145 -2.003 13.060 1.00 80.62 107 SER A O 1
ATOM 863 N N . GLU A 1 108 ? 1.373 -3.057 11.823 1.00 80.88 108 GLU A N 1
ATOM 864 C CA . GLU A 1 108 ? 1.411 -4.249 12.679 1.00 80.88 108 GLU A CA 1
ATOM 865 C C . GLU A 1 108 ? 2.148 -4.016 14.011 1.00 80.88 108 GLU A C 1
ATOM 867 O O . GLU A 1 108 ? 1.981 -4.780 14.960 1.00 80.88 108 GLU A O 1
ATOM 872 N N . SER A 1 109 ? 2.985 -2.975 14.097 1.00 77.62 109 SER A N 1
ATOM 873 C CA . SER A 1 109 ? 3.871 -2.725 15.247 1.00 77.62 109 SER A CA 1
ATOM 874 C C . SER A 1 109 ? 3.324 -1.733 16.278 1.00 77.62 109 SER A C 1
ATOM 876 O O . SER A 1 109 ? 4.045 -1.369 17.215 1.00 77.62 109 SER A O 1
ATOM 878 N N . THR A 1 110 ? 2.109 -1.218 16.089 1.00 73.69 110 THR A N 1
ATOM 879 C CA . THR A 1 110 ? 1.534 -0.152 16.921 1.00 73.69 110 THR A CA 1
ATOM 880 C C . THR A 1 110 ? 0.068 -0.412 17.211 1.00 73.69 110 THR A C 1
ATOM 882 O O . THR A 1 110 ? -0.736 -0.411 16.294 1.00 73.69 110 THR A O 1
ATOM 885 N N . GLU A 1 111 ? -0.284 -0.548 18.488 1.00 71.06 111 GLU A N 1
ATOM 886 C CA . GLU A 1 111 ? -1.687 -0.550 18.938 1.00 71.06 111 GLU A CA 1
ATOM 887 C C . GLU A 1 111 ? -2.210 0.876 19.203 1.00 71.06 111 GLU A C 1
ATOM 889 O O . GLU A 1 111 ? -3.409 1.094 19.350 1.00 71.06 111 GLU A O 1
ATOM 894 N N . ASP A 1 112 ? -1.302 1.856 19.274 1.00 82.75 112 ASP A N 1
ATOM 895 C CA . ASP A 1 112 ? -1.623 3.268 19.458 1.00 82.75 112 ASP A CA 1
ATOM 896 C C . ASP A 1 112 ? -1.672 3.982 18.103 1.00 82.75 112 ASP A C 1
ATOM 898 O O . ASP A 1 112 ? -0.665 4.134 17.402 1.00 82.75 112 ASP A O 1
ATOM 902 N N . THR A 1 113 ? -2.867 4.459 17.773 1.00 81.25 113 THR A N 1
ATOM 903 C CA . THR A 1 113 ? -3.184 5.187 16.549 1.00 81.25 113 THR A CA 1
ATOM 904 C C . THR A 1 113 ? -2.337 6.450 16.328 1.00 81.25 113 THR A C 1
ATOM 906 O O . THR A 1 113 ? -1.970 6.756 15.187 1.00 81.25 113 THR A O 1
ATOM 909 N N . GLN A 1 114 ? -1.999 7.196 17.383 1.00 84.62 114 GLN A N 1
ATOM 910 C CA . GLN A 1 114 ? -1.157 8.387 17.261 1.00 84.62 114 GLN A CA 1
ATOM 911 C C . GLN A 1 114 ? 0.283 7.984 16.940 1.00 84.62 114 GLN A C 1
ATOM 913 O O . GLN A 1 114 ? 0.894 8.535 16.025 1.00 84.62 114 GLN A O 1
ATOM 918 N N . VAL A 1 115 ? 0.802 6.962 17.624 1.00 87.69 115 VAL A N 1
ATOM 919 C CA . VAL A 1 115 ? 2.149 6.432 17.363 1.00 87.69 115 VAL A CA 1
ATOM 920 C C . VAL A 1 115 ? 2.257 5.874 15.940 1.00 87.69 115 VAL A C 1
ATOM 922 O O . VAL A 1 115 ? 3.276 6.073 15.275 1.00 87.69 115 VAL A O 1
ATOM 925 N N . MET A 1 116 ? 1.213 5.200 15.455 1.00 86.44 116 MET A N 1
ATOM 926 C CA . MET A 1 116 ? 1.120 4.696 14.082 1.00 86.44 116 MET A CA 1
ATOM 927 C C . MET A 1 116 ? 1.219 5.840 13.064 1.00 86.44 116 MET A C 1
ATOM 929 O O . MET A 1 116 ? 2.063 5.810 12.165 1.00 86.44 116 MET A O 1
ATOM 933 N N . THR A 1 117 ? 0.425 6.893 13.270 1.00 88.25 117 THR A N 1
ATOM 934 C CA . THR A 1 117 ? 0.395 8.093 12.421 1.00 88.25 117 THR A CA 1
ATOM 935 C C . THR A 1 117 ? 1.748 8.811 12.396 1.00 88.25 117 THR A C 1
ATOM 937 O O . THR A 1 117 ? 2.241 9.184 11.326 1.00 88.25 117 THR A O 1
ATOM 940 N N . ASP A 1 118 ? 2.402 8.947 13.551 1.00 89.50 118 ASP A N 1
ATOM 941 C CA . ASP A 1 118 ? 3.724 9.568 13.658 1.00 89.50 118 ASP A CA 1
ATOM 942 C C . ASP A 1 118 ? 4.789 8.747 12.918 1.00 89.50 118 ASP A C 1
ATOM 944 O O . ASP A 1 118 ? 5.618 9.303 12.192 1.00 89.50 118 ASP A O 1
ATOM 948 N N . LYS A 1 119 ? 4.766 7.413 13.059 1.00 90.25 119 LYS A N 1
ATOM 949 C CA . LYS A 1 119 ? 5.684 6.513 12.344 1.00 90.25 119 LYS A CA 1
ATOM 950 C C . LYS A 1 119 ? 5.464 6.557 10.833 1.00 90.25 119 LYS A C 1
ATOM 952 O O . LYS A 1 119 ? 6.449 6.595 10.097 1.00 90.25 119 LYS A O 1
ATOM 957 N N . LEU A 1 120 ? 4.212 6.585 10.372 1.00 89.12 120 LEU A N 1
ATOM 958 C CA . LEU A 1 120 ? 3.881 6.743 8.952 1.00 89.12 120 LEU A CA 1
ATOM 959 C C . LEU A 1 120 ? 4.399 8.072 8.403 1.00 89.12 120 LEU A C 1
ATOM 961 O O . LEU A 1 120 ? 5.046 8.092 7.360 1.00 89.12 120 LEU A O 1
ATOM 965 N N . THR A 1 121 ? 4.187 9.165 9.135 1.00 89.06 121 THR A N 1
ATOM 966 C CA . THR A 1 121 ? 4.674 10.500 8.755 1.00 89.06 121 THR A CA 1
ATOM 967 C C . THR A 1 121 ? 6.201 10.531 8.690 1.00 89.06 121 THR A C 1
ATOM 969 O O . THR A 1 121 ? 6.786 11.042 7.735 1.00 89.06 121 THR A O 1
ATOM 972 N N . GLN A 1 122 ? 6.878 9.924 9.670 1.00 89.62 122 GLN A N 1
ATOM 973 C CA . GLN A 1 122 ? 8.335 9.800 9.664 1.00 89.62 122 GLN A CA 1
ATOM 974 C C . GLN A 1 122 ? 8.842 8.956 8.495 1.00 89.62 122 GLN A C 1
ATOM 976 O O . GLN A 1 122 ? 9.819 9.347 7.858 1.00 89.62 122 GLN A O 1
ATOM 981 N N . TRP A 1 123 ? 8.207 7.819 8.212 1.00 89.25 123 TRP A N 1
ATOM 982 C CA . TRP A 1 123 ? 8.542 6.981 7.063 1.00 89.25 123 TRP A CA 1
ATOM 983 C C . TRP A 1 123 ? 8.406 7.770 5.760 1.00 89.25 123 TRP A C 1
ATOM 985 O O . TRP A 1 123 ? 9.378 7.875 5.014 1.00 89.25 123 TRP A O 1
ATOM 995 N N . TYR A 1 124 ? 7.261 8.421 5.558 1.00 86.31 124 TYR A N 1
ATOM 996 C CA . TYR A 1 124 ? 6.976 9.209 4.364 1.00 86.31 124 TYR A CA 1
ATOM 997 C C . TYR A 1 124 ? 7.974 10.367 4.197 1.00 86.31 124 TYR A C 1
ATOM 999 O O . TYR A 1 124 ? 8.522 10.588 3.117 1.00 86.31 124 TYR A O 1
ATOM 1007 N N . SER A 1 125 ? 8.342 11.034 5.299 1.00 84.50 125 SER A N 1
ATOM 1008 C CA . SER A 1 125 ? 9.336 12.115 5.290 1.00 84.50 125 SER A CA 1
ATOM 1009 C C . SER A 1 125 ? 10.754 11.697 4.873 1.00 84.50 125 SER A C 1
ATOM 1011 O O . SER A 1 125 ? 11.570 12.559 4.542 1.00 84.50 125 SER A O 1
ATOM 1013 N N . ARG A 1 126 ? 11.073 10.397 4.886 1.00 82.69 126 ARG A N 1
ATOM 1014 C CA . ARG A 1 126 ? 12.389 9.867 4.489 1.00 82.69 126 ARG A CA 1
ATOM 1015 C C . ARG A 1 126 ? 12.458 9.494 3.010 1.00 82.69 126 ARG A C 1
ATOM 1017 O O . ARG A 1 126 ? 13.542 9.183 2.521 1.00 82.69 126 ARG A O 1
ATOM 1024 N N . ILE A 1 127 ? 11.336 9.540 2.298 1.00 77.81 127 ILE A N 1
ATOM 1025 C CA . ILE A 1 127 ? 11.261 9.189 0.881 1.00 77.81 127 ILE A CA 1
ATOM 1026 C C . ILE A 1 127 ? 11.826 10.347 0.051 1.00 77.81 127 ILE A C 1
ATOM 1028 O O . ILE A 1 127 ? 11.439 11.508 0.214 1.00 77.81 127 ILE A O 1
ATOM 1032 N N . SER A 1 128 ? 12.787 10.032 -0.821 1.00 56.22 128 SER A N 1
ATOM 1033 C CA . SER A 1 128 ? 13.607 11.014 -1.543 1.00 56.22 128 SER A CA 1
ATOM 1034 C C . SER A 1 128 ? 12.983 11.556 -2.835 1.00 56.22 128 SER A C 1
ATOM 1036 O O . SER A 1 128 ? 13.560 12.456 -3.435 1.00 56.22 128 SER A O 1
ATOM 1038 N N . TYR A 1 129 ? 11.829 11.036 -3.265 1.00 62.47 129 TYR A N 1
ATOM 1039 C CA . TYR A 1 129 ? 11.202 11.343 -4.562 1.00 62.47 129 TYR A CA 1
ATOM 1040 C C . TYR A 1 129 ? 9.761 11.856 -4.423 1.00 62.47 129 TYR A C 1
ATOM 1042 O O . TYR A 1 129 ? 8.851 11.396 -5.109 1.00 62.47 129 TYR A O 1
ATOM 1050 N N . ARG A 1 130 ? 9.554 12.805 -3.510 1.00 66.00 130 ARG A N 1
ATOM 1051 C CA . ARG A 1 130 ? 8.248 13.436 -3.296 1.00 66.00 130 ARG A CA 1
ATOM 1052 C C . ARG A 1 130 ? 8.057 14.622 -4.232 1.00 66.00 130 ARG A C 1
ATOM 1054 O O . ARG A 1 130 ? 8.981 15.412 -4.439 1.00 66.00 130 ARG A O 1
ATOM 1061 N N . ASP A 1 131 ? 6.856 14.734 -4.778 1.00 72.31 131 ASP A N 1
ATOM 1062 C CA . ASP A 1 131 ? 6.357 15.941 -5.428 1.00 72.31 131 ASP A CA 1
ATOM 1063 C C . ASP A 1 131 ? 5.233 16.561 -4.576 1.00 72.31 131 ASP A C 1
ATOM 1065 O O . ASP A 1 131 ? 4.728 15.945 -3.636 1.00 72.31 131 ASP A O 1
ATOM 1069 N N . ALA A 1 132 ? 4.863 17.807 -4.884 1.00 77.12 132 ALA A N 1
ATOM 1070 C CA . ALA A 1 132 ? 3.863 18.539 -4.107 1.00 77.12 132 ALA A CA 1
ATOM 1071 C C . ALA A 1 132 ? 2.472 17.879 -4.131 1.00 77.12 132 ALA A C 1
ATOM 1073 O O . ALA A 1 132 ? 1.705 18.049 -3.188 1.00 77.12 132 ALA A O 1
ATOM 1074 N N . GLU A 1 133 ? 2.147 17.135 -5.192 1.00 79.56 133 GLU A N 1
ATOM 1075 C CA . GLU A 1 133 ? 0.861 16.449 -5.315 1.00 79.56 133 GLU A CA 1
ATOM 1076 C C . GLU A 1 133 ? 0.801 15.248 -4.365 1.00 79.56 133 GLU A C 1
ATOM 1078 O O . GLU A 1 133 ? -0.202 15.045 -3.685 1.00 79.56 133 GLU A O 1
ATOM 1083 N N . GLN A 1 134 ? 1.885 14.481 -4.253 1.00 76.44 134 GLN A N 1
ATOM 1084 C CA . GLN A 1 134 ? 1.960 13.382 -3.294 1.00 76.44 134 GLN A CA 1
ATOM 1085 C C . GLN A 1 134 ? 1.887 13.865 -1.853 1.00 76.44 134 GLN A C 1
ATOM 1087 O O . GLN A 1 134 ? 1.209 13.235 -1.046 1.00 76.44 134 GLN A O 1
ATOM 1092 N N . ASP A 1 135 ? 2.570 14.966 -1.529 1.00 82.31 135 ASP A N 1
ATOM 1093 C CA . ASP A 1 135 ? 2.519 15.545 -0.187 1.00 82.31 135 ASP A CA 1
ATOM 1094 C C . ASP A 1 135 ? 1.074 15.917 0.176 1.00 82.31 135 ASP A C 1
ATOM 1096 O O . ASP A 1 135 ? 0.587 15.518 1.231 1.00 82.31 135 ASP A O 1
ATOM 1100 N N . GLU A 1 136 ? 0.337 16.553 -0.740 1.00 85.06 136 GLU A N 1
ATOM 1101 C CA . GLU A 1 136 ? -1.084 16.860 -0.541 1.00 85.06 136 GLU A CA 1
ATOM 1102 C C . GLU A 1 136 ? -1.947 15.592 -0.399 1.00 85.06 136 GLU A C 1
ATOM 1104 O O . GLU A 1 136 ? -2.836 15.526 0.460 1.00 85.06 136 GLU A O 1
ATOM 1109 N N . GLN A 1 137 ? -1.692 14.559 -1.208 1.00 85.62 137 GLN A N 1
ATOM 1110 C CA . GLN A 1 137 ? -2.422 13.293 -1.116 1.00 85.62 137 GLN A CA 1
ATOM 1111 C C . GLN A 1 137 ? -2.134 12.561 0.203 1.00 85.62 137 GLN A C 1
ATOM 1113 O O . GLN A 1 137 ? -3.060 12.038 0.828 1.00 85.62 137 GLN A O 1
ATOM 1118 N N . PHE A 1 138 ? -0.879 12.535 0.651 1.00 88.06 138 PHE A N 1
ATOM 1119 C CA . PHE A 1 138 ? -0.484 11.941 1.923 1.00 88.06 138 PHE A CA 1
ATOM 1120 C C . PHE A 1 138 ? -1.093 12.707 3.101 1.00 88.06 138 PHE A C 1
ATOM 1122 O O . PHE A 1 138 ? -1.723 12.095 3.965 1.00 88.06 138 PHE A O 1
ATOM 1129 N N . ASP A 1 139 ? -1.011 14.037 3.098 1.00 88.12 139 ASP A N 1
ATOM 1130 C CA . ASP A 1 139 ? -1.620 14.886 4.126 1.00 88.12 139 ASP A CA 1
ATOM 1131 C C . ASP A 1 139 ? -3.139 14.681 4.191 1.00 88.12 139 ASP A C 1
ATOM 1133 O O . ASP A 1 139 ? -3.723 14.605 5.277 1.00 88.12 139 ASP A O 1
ATOM 1137 N N . THR A 1 140 ? -3.786 14.513 3.034 1.00 91.12 140 THR A N 1
ATOM 1138 C CA . THR A 1 140 ? -5.215 14.189 2.942 1.00 91.12 140 THR A CA 1
ATOM 1139 C C . THR A 1 140 ? -5.520 12.822 3.554 1.00 91.12 140 THR A C 1
ATOM 1141 O O . THR A 1 140 ? -6.493 12.689 4.301 1.00 91.12 140 THR A O 1
ATOM 1144 N N . LEU A 1 141 ? -4.697 11.804 3.278 1.00 90.06 141 LEU A N 1
ATOM 1145 C CA . LEU A 1 141 ? -4.856 10.468 3.857 1.00 90.06 141 LEU A CA 1
ATOM 1146 C C . LEU A 1 141 ? -4.773 10.514 5.385 1.00 90.06 141 LEU A C 1
ATOM 1148 O O . LEU A 1 141 ? -5.689 10.022 6.054 1.00 90.06 141 LEU A O 1
ATOM 1152 N N . ILE A 1 142 ? -3.727 11.150 5.918 1.00 91.06 142 ILE A N 1
ATOM 1153 C CA . ILE A 1 142 ? -3.502 11.301 7.360 1.00 91.06 142 ILE A CA 1
ATOM 1154 C C . ILE A 1 142 ? -4.634 12.102 8.008 1.00 91.06 142 ILE A C 1
ATOM 1156 O O . ILE A 1 142 ? -5.202 11.663 9.008 1.00 91.06 142 ILE A O 1
ATOM 1160 N N . SER A 1 143 ? -5.037 13.219 7.403 1.00 90.75 143 SER A N 1
ATOM 1161 C CA . SER A 1 143 ? -6.140 14.041 7.911 1.00 90.75 143 SER A CA 1
ATOM 1162 C C . SER A 1 143 ? -7.464 13.273 7.930 1.00 90.75 143 SER A C 1
ATOM 1164 O O . SER A 1 143 ? -8.216 13.358 8.900 1.00 90.75 143 SER A O 1
ATOM 1166 N N . SER A 1 144 ? -7.763 12.485 6.888 1.00 90.69 144 SER A N 1
ATOM 1167 C CA . SER A 1 144 ? -8.998 11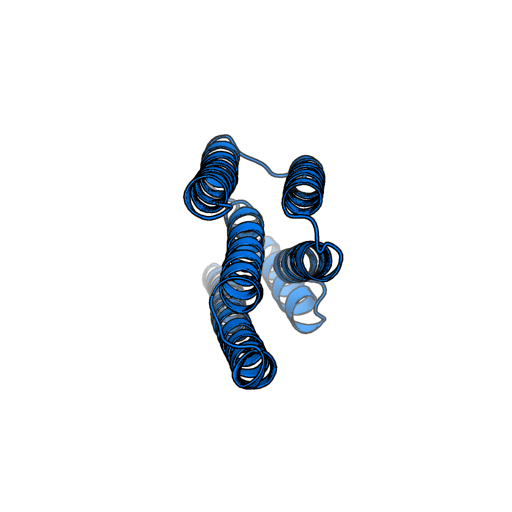.686 6.847 1.00 90.69 144 SER A CA 1
ATOM 1168 C C . SER A 1 144 ? -9.007 10.587 7.913 1.00 90.69 144 SER A C 1
ATOM 1170 O O . SER A 1 144 ? -10.058 10.275 8.478 1.00 90.69 144 SER A O 1
ATOM 1172 N N . TRP A 1 145 ? -7.833 10.022 8.208 1.00 90.19 145 TRP A N 1
ATOM 1173 C CA . TRP A 1 145 ? -7.660 9.042 9.268 1.00 90.19 145 TRP A CA 1
ATOM 1174 C C . TRP A 1 145 ? -7.883 9.670 10.645 1.00 90.19 145 TRP A C 1
ATOM 1176 O O . TRP A 1 145 ? -8.715 9.179 11.405 1.00 90.19 145 TRP A O 1
ATOM 1186 N N . GLN A 1 146 ? -7.234 10.798 10.932 1.00 89.56 146 GLN A N 1
ATOM 1187 C CA . GLN A 1 146 ? -7.409 11.528 12.191 1.00 89.56 146 GLN A CA 1
ATOM 1188 C C . GLN A 1 146 ? -8.876 11.915 12.419 1.00 89.56 146 GLN A C 1
ATOM 1190 O O . GLN A 1 146 ? -9.430 11.627 13.476 1.00 89.56 146 GLN A O 1
ATOM 1195 N N . GLN A 1 147 ? -9.553 12.451 11.397 1.00 90.56 147 GLN A N 1
ATOM 1196 C CA . GLN A 1 147 ? -10.987 12.763 11.469 1.00 90.56 147 GLN A CA 1
ATOM 1197 C C . GLN A 1 147 ? -11.854 11.528 11.735 1.00 90.56 147 GLN A C 1
ATOM 1199 O O . GLN A 1 147 ? -12.862 11.611 12.441 1.00 90.56 147 GLN A O 1
ATOM 1204 N N . PHE A 1 148 ? -11.505 10.379 11.148 1.00 90.38 148 PHE A N 1
ATOM 1205 C CA . PHE A 1 148 ? -12.197 9.126 11.425 1.00 90.38 148 PHE A CA 1
ATOM 1206 C C . PHE A 1 148 ? -12.031 8.739 12.897 1.00 90.38 148 PHE A C 1
ATOM 1208 O O . PHE A 1 148 ? -13.029 8.502 13.573 1.00 90.38 148 PHE A O 1
ATOM 1215 N N . VAL A 1 149 ? -10.804 8.734 13.409 1.00 87.69 149 VAL A N 1
ATOM 1216 C CA . VAL A 1 149 ? -10.510 8.376 14.801 1.00 87.69 149 VAL A CA 1
ATOM 1217 C C . VAL A 1 149 ? -11.243 9.317 15.756 1.00 87.69 149 VAL A C 1
ATOM 1219 O O . VAL A 1 149 ? -12.050 8.855 16.555 1.00 87.69 149 VAL A O 1
ATOM 1222 N N . GLU A 1 150 ? -11.096 10.634 15.595 1.00 89.12 150 GLU A N 1
ATOM 1223 C CA . GLU A 1 150 ? -11.781 11.645 16.417 1.00 89.12 150 GLU A CA 1
ATOM 1224 C C . GLU A 1 150 ? -13.304 11.458 16.456 1.00 89.12 150 GLU A C 1
ATOM 1226 O O . GLU A 1 150 ? -13.952 11.654 17.488 1.00 89.12 150 GLU A O 1
ATOM 1231 N N . LYS A 1 151 ? -13.901 11.065 15.327 1.00 90.00 151 LYS A N 1
ATOM 1232 C CA . LYS A 1 151 ? -15.343 10.838 15.227 1.00 90.00 151 LYS A CA 1
ATOM 1233 C C . LYS A 1 151 ? -15.804 9.592 15.989 1.00 90.00 151 LYS A C 1
ATOM 1235 O O . LYS A 1 151 ? -16.940 9.582 16.469 1.00 90.00 151 LYS A O 1
ATOM 1240 N N . TYR A 1 152 ? -14.969 8.558 16.063 1.00 85.94 152 TYR A N 1
ATOM 1241 C CA . TYR A 1 152 ? -15.346 7.213 16.509 1.00 85.94 152 TYR A CA 1
ATOM 1242 C C . TYR A 1 152 ? -14.637 6.745 17.795 1.00 85.94 152 TYR A C 1
ATOM 1244 O O . TYR A 1 152 ? -14.914 5.646 18.259 1.00 85.94 152 TYR A O 1
ATOM 1252 N N . GLN A 1 153 ? -13.770 7.550 18.408 1.00 77.75 153 GLN A N 1
ATOM 1253 C CA . GLN A 1 153 ? -13.048 7.216 19.647 1.00 77.75 153 GLN A CA 1
ATOM 1254 C C . GLN A 1 153 ? -13.817 7.618 20.931 1.00 77.75 153 GLN A C 1
ATOM 1256 O O . GLN A 1 153 ? -13.204 7.997 21.925 1.00 77.75 153 GLN A O 1
ATOM 1261 N N . LYS A 1 154 ? -15.160 7.592 20.910 1.00 55.47 154 LYS A N 1
ATOM 1262 C CA . LYS A 1 154 ? -16.018 7.993 22.045 1.00 55.47 154 LYS A CA 1
ATOM 1263 C C . LYS A 1 154 ? -16.431 6.835 22.938 1.00 55.47 154 LYS A C 1
ATOM 1265 O O . LYS A 1 154 ? -16.935 5.841 22.377 1.00 55.47 154 LYS A O 1
#

Foldseek 3Di:
DDDPPDDEVLLLVLLLLLLVLLVQLVCLVQPNPPVCSVVSNVVSVVVSVVVVVVVLVVLLVVLVVQLVVCVVVVPVVSNVVSVVQNVCSVVLNHPSSVSNVLLNCLSVVDPDPVSSLVSSVVSVVPDPDYDPVSVVSNVVSSVVSVVVCVVPVD

Sequence (154 aa):
MTIPLESSADSTQAAGIALMREKLDFINSNYIPEEHQAQVRADIDNYMERQLTVRDKSMKRMLDNELDYAKFLKDGPRIEEAQENVSAYAQGNYRAQIEIWQVMAISESTEDTQVMTDKLTQWYSRISYRDAEQDEQFDTLISSWQQFVEKYQK